Protein AF-A0A094IBU1-F1 (afdb_monomer_lite)

Radius of gyration: 13.26 Å; chains: 1; bounding box: 24×22×48 Å

Structure (mmCIF, N/CA/C/O backbone):
data_AF-A0A094IBU1-F1
#
_entry.id   AF-A0A094IBU1-F1
#
loop_
_atom_site.group_PDB
_atom_site.id
_atom_site.type_symbol
_atom_site.label_atom_id
_atom_site.label_alt_id
_atom_site.label_comp_id
_atom_site.label_asym_id
_atom_site.label_entity_id
_atom_site.label_seq_id
_atom_site.pdbx_PDB_ins_code
_atom_site.Cartn_x
_atom_site.Cartn_y
_atom_site.Cartn_z
_atom_site.occupancy
_atom_site.B_iso_or_equiv
_atom_site.auth_seq_id
_atom_site.auth_comp_id
_atom_site.auth_asym_id
_atom_site.auth_atom_id
_atom_site.pdbx_PDB_model_num
ATOM 1 N N . MET A 1 1 ? 3.840 -13.677 32.303 1.00 38.62 1 MET A N 1
ATOM 2 C CA . MET A 1 1 ? 4.764 -13.256 31.227 1.00 38.62 1 MET A CA 1
ATOM 3 C C . MET A 1 1 ? 4.101 -13.581 29.897 1.00 38.62 1 MET A C 1
ATOM 5 O O . MET A 1 1 ? 4.061 -14.744 29.523 1.00 38.62 1 MET A O 1
ATOM 9 N N . THR A 1 2 ? 3.478 -12.604 29.240 1.00 40.59 2 THR A N 1
ATOM 10 C CA . THR A 1 2 ? 2.845 -12.815 27.930 1.00 40.59 2 THR A CA 1
ATOM 11 C C . THR A 1 2 ? 3.929 -12.960 26.862 1.00 40.59 2 THR A C 1
ATOM 13 O O . THR A 1 2 ? 4.784 -12.093 26.683 1.00 40.59 2 THR A O 1
ATOM 16 N N . SER A 1 3 ? 3.944 -14.122 26.211 1.00 45.62 3 SER A N 1
ATOM 17 C CA . SER A 1 3 ? 4.869 -14.474 25.136 1.00 45.62 3 SER A CA 1
ATOM 18 C C . SER A 1 3 ? 4.763 -13.462 23.991 1.00 45.62 3 SER A C 1
ATOM 20 O O . SER A 1 3 ? 3.678 -13.225 23.467 1.00 45.62 3 SER A O 1
ATOM 22 N N . ARG A 1 4 ? 5.892 -12.897 23.539 1.00 49.81 4 ARG A N 1
ATOM 23 C CA . ARG A 1 4 ? 5.971 -11.970 22.385 1.00 49.81 4 ARG A CA 1
ATOM 24 C C . ARG A 1 4 ? 5.632 -12.620 21.028 1.00 49.81 4 ARG A C 1
ATOM 26 O O . ARG A 1 4 ? 5.944 -12.052 19.987 1.00 49.81 4 ARG A O 1
ATOM 33 N N . ARG A 1 5 ? 5.043 -13.820 21.029 1.00 43.31 5 ARG A N 1
ATOM 34 C CA . ARG A 1 5 ? 4.645 -14.568 19.828 1.00 43.31 5 ARG A CA 1
ATOM 35 C C . ARG A 1 5 ? 3.193 -14.324 19.410 1.00 43.31 5 ARG A C 1
ATOM 37 O O . ARG A 1 5 ? 2.889 -14.545 18.246 1.00 43.31 5 ARG A O 1
ATOM 44 N N . ASP A 1 6 ? 2.359 -13.781 20.298 1.00 41.06 6 ASP A N 1
ATOM 45 C CA . ASP A 1 6 ? 0.970 -13.391 19.994 1.00 41.06 6 ASP A CA 1
ATOM 46 C C . ASP A 1 6 ? 0.818 -11.893 19.691 1.00 41.06 6 ASP A C 1
ATOM 48 O O . ASP A 1 6 ? -0.289 -11.382 19.521 1.00 41.06 6 ASP A O 1
ATOM 52 N N . SER A 1 7 ? 1.927 -11.150 19.603 1.00 42.69 7 SER A N 1
ATOM 53 C CA . SER A 1 7 ? 1.886 -9.801 19.049 1.00 42.69 7 SER A CA 1
ATOM 54 C C . SER A 1 7 ? 1.667 -9.913 17.549 1.00 42.69 7 SER A C 1
ATOM 56 O O . SER A 1 7 ? 2.612 -10.122 16.787 1.00 42.69 7 SER A O 1
ATOM 58 N N . THR A 1 8 ? 0.408 -9.763 17.133 1.00 48.66 8 THR A N 1
ATOM 59 C CA . THR A 1 8 ? 0.015 -9.362 15.782 1.00 48.66 8 THR A CA 1
ATOM 60 C C . THR A 1 8 ? 1.078 -8.381 15.277 1.00 48.66 8 THR A C 1
ATOM 62 O O . THR A 1 8 ? 1.235 -7.324 15.893 1.00 48.66 8 THR A O 1
ATOM 65 N N . PRO A 1 9 ? 1.912 -8.749 14.283 1.00 54.03 9 PRO A N 1
ATOM 66 C CA . PRO A 1 9 ? 3.119 -7.988 13.985 1.00 54.03 9 PRO A CA 1
ATOM 67 C C . PRO A 1 9 ? 2.736 -6.533 13.726 1.00 54.03 9 PRO A C 1
ATOM 69 O O . PRO A 1 9 ? 1.689 -6.296 13.135 1.00 54.03 9 PRO A O 1
ATOM 72 N N . ASN A 1 10 ? 3.563 -5.555 14.113 1.00 51.62 10 ASN A N 1
ATOM 73 C CA . ASN A 1 10 ? 3.295 -4.123 13.868 1.00 51.62 10 ASN A CA 1
ATOM 74 C C . ASN A 1 10 ? 2.969 -3.790 12.391 1.00 51.62 10 ASN A C 1
ATOM 76 O O . ASN A 1 10 ? 2.552 -2.677 12.082 1.00 51.62 10 ASN A O 1
ATOM 80 N N . SER A 1 11 ? 3.177 -4.732 11.465 1.00 55.38 11 SER A N 1
ATOM 81 C CA . SER A 1 11 ? 2.740 -4.672 10.071 1.00 55.38 11 SER A CA 1
ATOM 82 C C . SER A 1 11 ? 1.239 -4.923 9.844 1.00 55.38 11 SER A C 1
ATOM 84 O O . SER A 1 11 ? 0.711 -4.477 8.836 1.00 55.38 11 SER A O 1
ATOM 86 N N . ARG A 1 12 ? 0.518 -5.546 10.775 1.00 62.38 12 ARG A N 1
ATOM 87 C CA . ARG A 1 12 ? -0.941 -5.761 10.7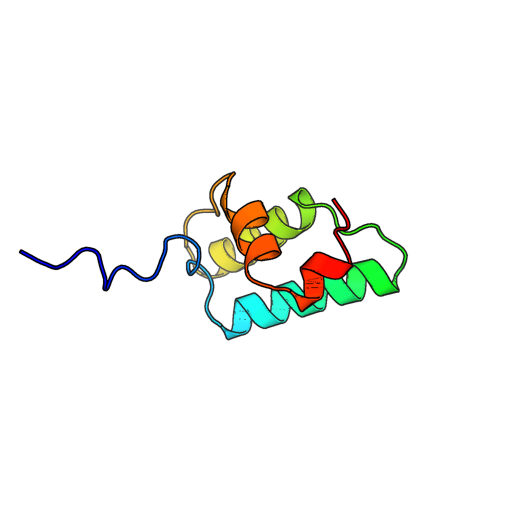63 1.00 62.38 12 ARG A CA 1
ATOM 88 C C . ARG A 1 12 ? -1.687 -4.616 11.474 1.00 62.38 12 ARG A C 1
ATOM 90 O O . ARG A 1 12 ? -2.596 -4.839 12.267 1.00 62.38 12 ARG A O 1
ATOM 97 N N . LYS A 1 13 ? -1.275 -3.368 11.225 1.00 68.38 13 LYS A N 1
ATOM 98 C CA . LYS A 1 13 ? -2.080 -2.194 11.612 1.00 68.38 13 LYS A CA 1
ATOM 99 C C . LYS A 1 13 ? -3.413 -2.165 10.852 1.00 68.38 13 LYS A C 1
ATOM 101 O O . LYS A 1 13 ? -4.429 -1.763 11.422 1.00 68.38 13 LYS A O 1
ATOM 106 N N . LEU A 1 14 ? -3.366 -2.634 9.604 1.00 74.50 14 LEU A N 1
ATOM 107 C CA . LEU A 1 14 ? -4.494 -2.816 8.702 1.00 74.50 14 LEU A CA 1
ATOM 108 C C . LEU A 1 14 ? -5.101 -4.213 8.866 1.00 74.50 14 LEU A C 1
ATOM 110 O O . LEU A 1 14 ? -4.397 -5.204 9.092 1.00 74.50 14 LEU A O 1
ATOM 114 N N . THR A 1 15 ? -6.417 -4.283 8.728 1.00 80.12 15 THR A N 1
ATOM 115 C CA . THR A 1 15 ? -7.177 -5.529 8.632 1.00 80.12 15 THR A CA 1
ATOM 116 C C . THR A 1 15 ? -6.859 -6.263 7.319 1.00 80.12 15 THR A C 1
ATOM 118 O O . THR A 1 15 ? -6.411 -5.646 6.352 1.00 80.12 15 THR A O 1
ATOM 121 N N . PRO A 1 16 ? -7.107 -7.585 7.223 1.00 80.06 16 PRO A N 1
ATOM 122 C CA . PRO A 1 16 ? -6.915 -8.326 5.972 1.00 80.06 16 PRO A CA 1
ATOM 123 C C . PRO A 1 16 ? -7.697 -7.745 4.783 1.00 80.06 16 PRO A C 1
ATOM 125 O O . PRO A 1 16 ? -7.235 -7.828 3.645 1.00 80.06 16 PRO A O 1
ATOM 128 N N . TYR A 1 17 ? -8.861 -7.145 5.052 1.00 82.81 17 TYR A N 1
ATOM 129 C CA . TYR A 1 17 ? -9.681 -6.465 4.053 1.00 82.81 17 TYR A CA 1
ATOM 130 C C . TYR A 1 17 ? -8.985 -5.210 3.516 1.00 82.81 17 TYR A C 1
ATOM 132 O O . TYR A 1 17 ? -8.802 -5.075 2.309 1.00 82.81 17 TYR A O 1
ATOM 140 N N . GLU A 1 18 ? -8.507 -4.342 4.406 1.00 84.44 18 GLU A N 1
ATOM 141 C CA . GLU A 1 18 ? -7.757 -3.137 4.036 1.00 84.44 18 GLU A CA 1
ATOM 142 C C . GLU A 1 18 ? -6.447 -3.457 3.319 1.00 84.44 18 GLU A C 1
ATOM 144 O O . GLU A 1 18 ? -6.106 -2.805 2.337 1.00 84.44 18 GLU A O 1
ATOM 149 N N . GLU A 1 19 ? -5.723 -4.490 3.761 1.00 83.62 19 GLU A N 1
ATOM 150 C CA . GLU A 1 19 ? -4.532 -4.949 3.044 1.00 83.62 19 GLU A CA 1
ATOM 151 C C . GLU A 1 19 ? -4.873 -5.383 1.610 1.00 83.62 19 GLU A C 1
ATOM 153 O O . GLU A 1 19 ? -4.100 -5.114 0.693 1.00 83.62 19 GLU A O 1
ATOM 158 N N . SER A 1 20 ? -6.018 -6.039 1.403 1.00 85.19 20 SER A N 1
ATOM 159 C CA . SER A 1 20 ? -6.463 -6.479 0.073 1.00 85.19 20 SER A CA 1
ATOM 160 C C . SER A 1 20 ? -6.895 -5.295 -0.798 1.00 85.19 20 SER A C 1
ATOM 162 O O . SER A 1 20 ? -6.544 -5.246 -1.976 1.00 85.19 20 SER A O 1
ATOM 164 N N . ALA A 1 21 ? -7.581 -4.307 -0.215 1.00 87.06 21 ALA A N 1
ATOM 165 C CA . ALA A 1 21 ? -7.917 -3.053 -0.886 1.00 87.06 21 ALA A CA 1
ATOM 166 C C . ALA A 1 21 ? -6.653 -2.281 -1.304 1.00 87.06 21 ALA A C 1
ATOM 168 O O . ALA A 1 21 ? -6.566 -1.799 -2.431 1.00 87.06 21 ALA A O 1
ATOM 169 N N . LEU A 1 22 ? -5.632 -2.240 -0.441 1.00 86.81 22 LEU A N 1
ATOM 170 C CA . LEU A 1 22 ? -4.349 -1.605 -0.739 1.00 86.81 22 LEU A CA 1
ATOM 171 C C . LEU A 1 22 ? -3.583 -2.335 -1.853 1.00 86.81 22 LEU A C 1
ATOM 173 O O . LEU A 1 22 ? -3.000 -1.689 -2.721 1.00 86.81 22 LEU A O 1
ATOM 177 N N . VAL A 1 23 ? -3.602 -3.673 -1.870 1.00 86.31 23 VAL A N 1
ATOM 178 C CA . VAL A 1 23 ? -3.048 -4.462 -2.987 1.00 86.31 23 VAL A CA 1
ATOM 179 C C . VAL A 1 23 ? -3.777 -4.140 -4.290 1.00 86.31 23 VAL A C 1
ATOM 181 O O . VAL A 1 23 ? -3.127 -3.916 -5.308 1.00 86.31 23 VAL A O 1
ATOM 184 N N . GLN A 1 24 ? -5.109 -4.069 -4.265 1.00 86.88 24 GLN A N 1
ATOM 185 C CA . GLN A 1 24 ? -5.899 -3.732 -5.448 1.00 86.88 24 GLN A CA 1
ATOM 186 C C . GLN A 1 24 ? -5.577 -2.327 -5.964 1.00 86.88 24 GLN A C 1
ATOM 188 O O . GLN A 1 24 ? -5.385 -2.151 -7.161 1.00 86.88 24 GLN A O 1
ATOM 193 N N . TYR A 1 25 ? -5.431 -1.358 -5.060 1.00 86.56 25 TYR A N 1
ATOM 194 C CA . TYR A 1 25 ? -5.006 -0.002 -5.396 1.00 86.56 25 TYR A CA 1
ATOM 195 C C . TYR A 1 25 ? -3.631 0.024 -6.081 1.00 86.56 25 TYR A C 1
ATOM 197 O O . TYR A 1 25 ? -3.450 0.708 -7.083 1.00 86.56 25 TYR A O 1
ATOM 205 N N . ILE A 1 26 ? -2.666 -0.763 -5.597 1.00 86.19 26 ILE A N 1
ATOM 206 C CA . ILE A 1 26 ? -1.343 -0.888 -6.231 1.00 86.19 26 ILE A CA 1
ATOM 207 C C . ILE A 1 26 ? -1.448 -1.471 -7.645 1.00 86.19 26 ILE A C 1
ATOM 209 O O . ILE A 1 26 ? -0.780 -0.984 -8.554 1.00 86.19 26 ILE A O 1
ATOM 213 N N . LEU A 1 27 ? -2.260 -2.514 -7.829 1.00 83.88 27 LEU A N 1
ATOM 214 C CA . LEU A 1 27 ? -2.454 -3.151 -9.135 1.00 83.88 27 LEU A CA 1
ATOM 215 C C . LEU A 1 27 ? -3.172 -2.225 -10.125 1.00 83.88 27 LEU A C 1
ATOM 217 O O . LEU A 1 27 ? -2.848 -2.230 -11.309 1.00 83.88 27 LEU A O 1
ATOM 221 N N . ASP A 1 28 ? -4.114 -1.417 -9.646 1.00 85.44 28 ASP A N 1
ATOM 222 C CA . ASP A 1 28 ? -4.804 -0.400 -10.439 1.00 85.44 28 ASP A CA 1
ATOM 223 C C . ASP A 1 28 ? -3.878 0.772 -10.810 1.00 85.44 28 ASP A C 1
ATOM 225 O O . ASP A 1 28 ? -3.915 1.260 -11.936 1.00 85.44 28 ASP A O 1
ATOM 229 N N . LEU A 1 29 ? -2.973 1.189 -9.920 1.00 83.50 29 LEU A N 1
ATOM 230 C CA . LEU A 1 29 ? -1.932 2.160 -10.274 1.00 83.50 29 LEU A CA 1
ATOM 231 C C . LEU A 1 29 ? -1.007 1.629 -11.378 1.00 83.50 29 LEU A C 1
ATOM 233 O O . LEU A 1 29 ? -0.739 2.344 -12.345 1.00 83.50 29 LEU A O 1
ATOM 237 N N . ASP A 1 30 ? -0.570 0.374 -11.256 1.00 81.19 30 ASP A N 1
ATOM 238 C CA . ASP A 1 30 ? 0.273 -0.292 -12.252 1.00 81.19 30 ASP A CA 1
ATOM 239 C C . ASP A 1 30 ? -0.445 -0.431 -13.606 1.00 81.19 30 ASP A C 1
ATOM 241 O O . ASP A 1 30 ? 0.136 -0.137 -14.651 1.00 81.19 30 ASP A O 1
ATOM 245 N N . SER A 1 31 ? -1.734 -0.794 -13.601 1.00 83.12 31 SER A N 1
ATOM 246 C CA . SER A 1 31 ? -2.536 -0.924 -14.827 1.00 83.12 31 SER A CA 1
ATOM 247 C C . SER A 1 31 ? -2.744 0.411 -15.550 1.00 83.12 31 SER A C 1
ATOM 249 O O . SER A 1 31 ? -2.799 0.450 -16.778 1.00 83.12 31 SER A O 1
ATOM 251 N N . ARG A 1 32 ? -2.790 1.520 -14.803 1.00 83.12 32 ARG A N 1
ATOM 252 C CA . ARG A 1 32 ? -2.865 2.891 -15.334 1.00 83.12 32 ARG A CA 1
ATOM 253 C C . ARG A 1 32 ? -1.522 3.414 -15.857 1.00 83.12 32 ARG A C 1
ATOM 255 O O . ARG A 1 32 ? -1.447 4.565 -16.282 1.00 83.12 32 ARG A O 1
ATOM 262 N N . GLY A 1 33 ? -0.466 2.599 -15.822 1.00 79.62 33 GLY A N 1
ATOM 263 C CA . GLY A 1 33 ? 0.875 2.969 -16.273 1.00 79.62 33 GLY A CA 1
ATOM 264 C C . GLY A 1 33 ? 1.656 3.817 -15.267 1.00 79.62 33 GLY A C 1
ATOM 265 O O . GLY A 1 33 ? 2.711 4.354 -15.610 1.00 79.62 33 GLY A O 1
ATOM 266 N N . PHE A 1 34 ? 1.171 3.948 -14.028 1.00 74.81 34 PHE A N 1
ATOM 267 C CA . PHE A 1 34 ? 1.914 4.609 -12.964 1.00 74.81 34 PHE A CA 1
ATOM 268 C C . PHE A 1 34 ? 2.780 3.588 -12.237 1.00 74.81 34 PHE A C 1
ATOM 270 O O . PHE A 1 34 ? 2.287 2.602 -11.699 1.00 74.81 34 PHE A O 1
ATOM 277 N N . LEU A 1 35 ? 4.083 3.863 -12.154 1.00 69.44 35 LEU A N 1
ATOM 278 C CA . LEU A 1 35 ? 4.976 3.081 -11.306 1.00 69.44 35 LEU A CA 1
ATOM 279 C C . LEU A 1 35 ? 4.503 3.211 -9.852 1.00 69.44 35 LEU A C 1
ATOM 281 O O . LEU A 1 35 ? 4.526 4.329 -9.315 1.00 69.44 35 LEU A O 1
ATOM 285 N N . PRO A 1 36 ? 4.079 2.117 -9.197 1.00 72.88 36 PRO A N 1
ATOM 286 C CA . PRO A 1 36 ? 3.620 2.201 -7.827 1.00 72.88 36 PRO A CA 1
ATOM 287 C C . PR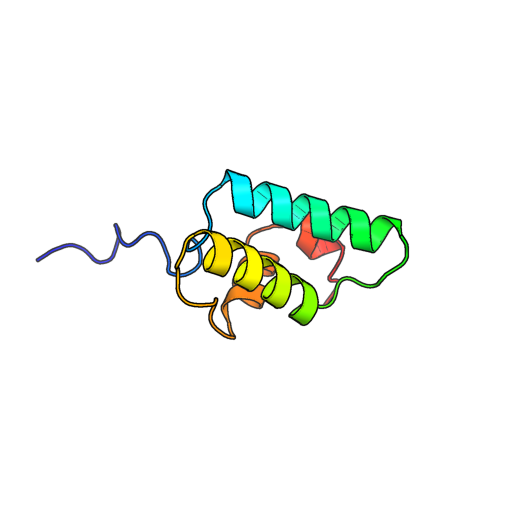O A 1 36 ? 4.817 2.625 -6.967 1.00 72.88 36 PRO A C 1
ATOM 289 O O . PRO A 1 36 ? 5.871 1.992 -6.958 1.00 72.88 36 PRO A O 1
ATOM 292 N N . ARG A 1 37 ? 4.702 3.775 -6.294 1.00 81.38 37 ARG A N 1
ATOM 293 C CA . ARG A 1 37 ? 5.763 4.299 -5.421 1.00 81.38 37 ARG A CA 1
ATOM 294 C C . ARG A 1 37 ? 5.541 3.782 -4.004 1.00 81.38 37 ARG A C 1
ATOM 296 O O . ARG A 1 37 ? 4.406 3.835 -3.533 1.00 81.38 37 ARG A O 1
ATOM 303 N N . PRO A 1 38 ? 6.592 3.376 -3.265 1.00 80.62 38 PRO A N 1
ATOM 304 C CA . PRO A 1 38 ? 6.439 2.980 -1.865 1.00 80.62 38 PRO A CA 1
ATOM 305 C C . PRO A 1 38 ? 5.776 4.077 -1.017 1.00 80.62 38 PRO A C 1
ATOM 307 O O . PRO A 1 38 ? 5.001 3.789 -0.111 1.00 80.62 38 PRO A O 1
ATOM 310 N N . GLN A 1 39 ? 6.027 5.343 -1.354 1.00 83.19 39 GLN A N 1
ATOM 311 C CA . GLN A 1 39 ? 5.380 6.477 -0.706 1.00 83.19 39 GLN A CA 1
ATOM 312 C C . GLN A 1 39 ? 3.857 6.494 -0.919 1.00 83.19 39 GLN A C 1
ATOM 314 O O . GLN A 1 39 ? 3.129 6.638 0.052 1.00 83.19 39 GLN A O 1
ATOM 319 N N . ALA A 1 40 ? 3.366 6.246 -2.137 1.00 84.12 40 ALA A N 1
ATOM 320 C CA . ALA A 1 40 ? 1.926 6.206 -2.419 1.00 84.12 40 ALA A CA 1
ATOM 321 C C . ALA A 1 40 ? 1.220 5.057 -1.675 1.00 84.12 40 ALA A C 1
ATOM 323 O O . ALA A 1 40 ? 0.083 5.191 -1.227 1.00 84.12 40 ALA A O 1
ATOM 324 N N . VAL A 1 41 ? 1.912 3.924 -1.502 1.00 85.19 41 VAL A N 1
ATOM 325 C CA . VAL A 1 41 ? 1.423 2.804 -0.681 1.00 85.19 41 VAL A CA 1
ATOM 326 C C . VAL A 1 41 ? 1.337 3.198 0.792 1.00 85.19 41 VAL A C 1
ATOM 328 O O . VAL A 1 41 ? 0.390 2.817 1.474 1.00 85.19 41 VAL A O 1
ATOM 331 N N . GLN A 1 42 ? 2.320 3.958 1.279 1.00 87.44 42 GLN A N 1
ATOM 332 C CA . GLN A 1 42 ? 2.323 4.467 2.645 1.00 87.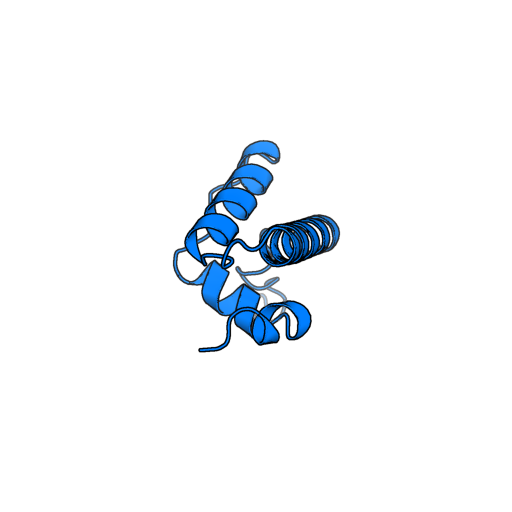44 42 GLN A CA 1
ATOM 333 C C . GLN A 1 42 ? 1.177 5.458 2.871 1.00 87.44 42 GLN A C 1
ATOM 335 O O . GLN A 1 42 ? 0.442 5.310 3.837 1.00 87.44 42 GLN A O 1
ATOM 340 N N . GLU A 1 43 ? 0.990 6.410 1.956 1.00 87.94 43 GLU A N 1
ATOM 341 C CA . GLU A 1 43 ? -0.059 7.431 2.031 1.00 87.94 43 GLU A CA 1
ATOM 342 C C . GLU A 1 43 ? -1.459 6.809 2.054 1.00 87.94 43 GLU A C 1
ATOM 344 O O . GLU A 1 43 ? -2.279 7.194 2.884 1.00 87.94 43 GLU A O 1
ATOM 349 N N . MET A 1 44 ? -1.728 5.792 1.224 1.00 87.25 44 MET A N 1
ATOM 350 C CA . MET A 1 44 ? -3.016 5.092 1.288 1.00 87.25 44 MET A CA 1
ATOM 351 C C . MET A 1 44 ? -3.186 4.255 2.553 1.00 87.25 44 MET A C 1
ATOM 353 O O . MET A 1 44 ? -4.283 4.195 3.103 1.00 87.25 44 MET A O 1
ATOM 357 N N . ALA A 1 45 ? -2.120 3.629 3.051 1.00 88.38 45 ALA A N 1
ATOM 358 C CA . ALA A 1 45 ? -2.182 2.942 4.337 1.00 88.38 45 ALA A CA 1
ATOM 359 C C . ALA A 1 45 ? -2.457 3.926 5.488 1.00 88.38 45 ALA A C 1
ATOM 361 O O . ALA A 1 45 ? -3.241 3.617 6.383 1.00 88.38 45 ALA A O 1
ATOM 362 N N . ASP A 1 46 ? -1.849 5.111 5.453 1.00 89.00 46 ASP A N 1
ATOM 363 C CA . ASP A 1 46 ? -2.061 6.177 6.431 1.00 89.00 46 ASP A CA 1
ATOM 364 C C . ASP A 1 46 ? -3.478 6.746 6.355 1.00 89.00 46 ASP A C 1
ATOM 366 O O . ASP A 1 46 ? -4.084 6.983 7.398 1.00 89.00 46 ASP A O 1
ATOM 370 N N . LEU A 1 47 ? -4.035 6.893 5.150 1.00 88.31 47 LEU A N 1
ATOM 371 C CA . LEU A 1 47 ? -5.421 7.312 4.948 1.00 88.31 47 LEU A CA 1
ATOM 372 C C . LEU A 1 47 ? -6.404 6.323 5.589 1.00 88.31 47 LEU A C 1
ATOM 374 O O . LEU A 1 47 ? -7.236 6.735 6.393 1.00 88.31 47 LEU A O 1
ATOM 378 N N . LEU A 1 48 ? -6.253 5.025 5.307 1.00 87.62 48 LEU A N 1
ATOM 379 C CA . LEU A 1 48 ? -7.093 3.967 5.886 1.00 87.62 48 LEU A CA 1
ATOM 380 C C . LEU A 1 48 ? -7.001 3.940 7.420 1.00 87.62 48 LEU A C 1
ATOM 382 O O . LEU A 1 48 ? -8.001 3.793 8.123 1.00 87.62 48 LEU A O 1
ATOM 386 N N . LEU A 1 49 ? -5.798 4.135 7.969 1.00 86.88 49 LEU A N 1
ATOM 38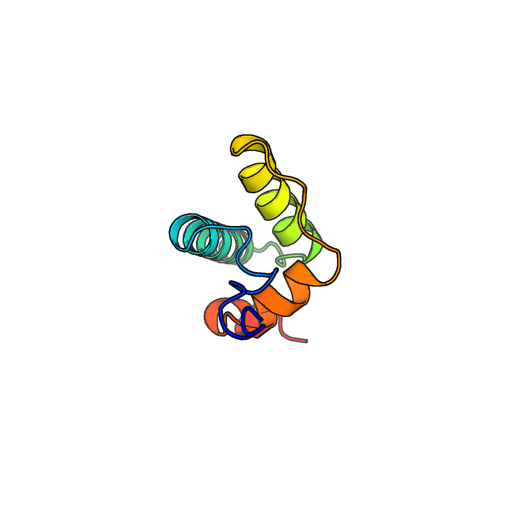7 C CA . LEU A 1 49 ? -5.615 4.222 9.417 1.00 86.88 49 LEU A CA 1
ATOM 388 C C . LEU A 1 49 ? -6.238 5.484 10.007 1.00 86.88 49 LEU A C 1
ATOM 390 O O . LEU A 1 49 ? -6.823 5.406 11.086 1.00 86.88 49 LEU A O 1
ATOM 394 N N . SER A 1 50 ? -6.146 6.614 9.310 1.00 87.75 50 SER A N 1
ATOM 395 C CA . SER A 1 50 ? -6.777 7.869 9.714 1.00 87.75 50 SER A CA 1
ATOM 396 C C . SER A 1 50 ? -8.300 7.728 9.785 1.00 87.75 50 SER A C 1
ATOM 398 O O . SER A 1 50 ? -8.900 8.135 10.778 1.00 87.75 50 SER A O 1
ATOM 400 N N . GLU A 1 51 ? -8.921 7.055 8.809 1.00 86.06 51 GLU A N 1
ATOM 401 C CA . GLU A 1 51 ? -10.360 6.742 8.834 1.00 86.06 51 GLU A CA 1
ATOM 402 C C . GLU A 1 51 ? -10.756 5.868 10.036 1.00 86.06 51 GLU A C 1
ATOM 404 O O . GLU A 1 51 ? -11.855 5.998 10.570 1.00 86.06 51 GLU A O 1
ATOM 409 N N . GLN A 1 52 ? -9.847 5.020 10.522 1.00 82.56 52 GLN A N 1
ATOM 410 C CA . GLN A 1 52 ? -10.044 4.220 11.735 1.00 82.56 52 GLN A CA 1
ATOM 411 C C . GLN A 1 52 ? -9.661 4.943 13.039 1.00 82.56 52 GLN A C 1
ATOM 413 O O . GLN A 1 52 ? -9.734 4.338 14.111 1.00 82.56 52 GLN A O 1
ATOM 418 N N . GLY A 1 53 ? -9.205 6.198 12.976 1.00 84.50 53 GLY A N 1
ATOM 419 C CA . GLY A 1 53 ? -8.692 6.932 14.137 1.00 84.50 53 GLY A CA 1
ATOM 420 C C . GLY A 1 53 ? -7.380 6.364 14.696 1.00 84.50 53 GLY A C 1
ATOM 421 O O . GLY A 1 53 ? -7.077 6.527 15.879 1.00 84.50 53 GLY A O 1
ATOM 422 N N . LYS A 1 54 ? -6.603 5.657 13.870 1.00 85.44 54 LYS A N 1
ATOM 423 C CA . LYS A 1 54 ? -5.326 5.032 14.232 1.00 85.44 54 LYS A CA 1
ATOM 424 C C . LYS A 1 54 ? -4.139 5.883 13.788 1.00 85.44 54 LYS A C 1
ATOM 426 O O . LYS A 1 54 ? -4.195 6.643 12.830 1.00 85.44 54 LYS A O 1
ATOM 431 N N . SER A 1 55 ? -3.009 5.700 14.468 1.00 84.19 55 SER A N 1
ATOM 432 C CA . SER A 1 55 ? -1.760 6.383 14.119 1.00 84.19 55 SER A CA 1
ATOM 433 C C . SER A 1 55 ? -1.131 5.826 12.832 1.00 84.19 55 SER A C 1
ATOM 435 O O . SER A 1 55 ? -1.116 4.596 12.669 1.00 84.19 55 SER A O 1
ATOM 437 N N . PRO A 1 56 ? -0.492 6.684 12.011 1.00 83.00 56 PRO A N 1
ATOM 438 C CA . PRO A 1 56 ? 0.083 6.326 10.713 1.00 83.00 56 PRO A CA 1
ATOM 439 C C . PRO A 1 56 ? 1.102 5.183 10.784 1.00 83.00 56 PRO A C 1
ATOM 441 O O . PRO A 1 56 ? 1.680 4.872 11.838 1.00 83.00 56 PRO A O 1
ATOM 444 N N . VAL A 1 57 ? 1.310 4.499 9.665 1.00 85.12 57 VAL A N 1
ATOM 445 C CA . VAL A 1 57 ? 2.290 3.430 9.523 1.00 85.12 57 VAL A CA 1
ATOM 446 C C . VAL A 1 57 ? 3.718 3.961 9.685 1.00 85.12 57 VAL A C 1
ATOM 448 O O . VAL A 1 57 ? 4.035 5.120 9.438 1.00 85.12 57 VAL A O 1
ATOM 451 N N . GLY A 1 58 ? 4.617 3.093 10.150 1.00 82.50 58 GLY A N 1
ATOM 452 C CA . GLY A 1 58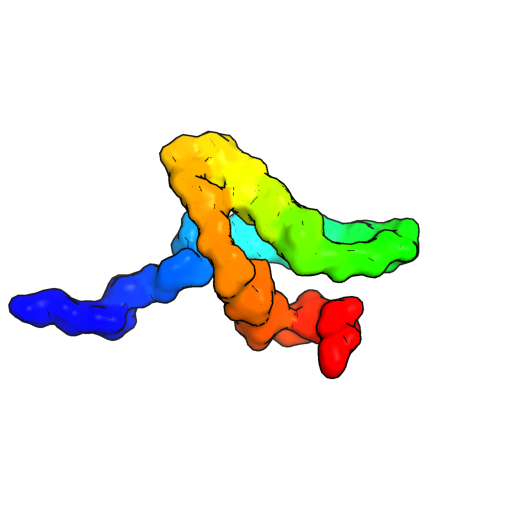 ? 6.029 3.450 10.293 1.00 82.50 58 GLY A CA 1
ATOM 453 C C . GLY A 1 58 ? 6.779 3.400 8.959 1.00 82.50 58 GLY A C 1
ATOM 454 O O . GLY A 1 58 ? 6.402 2.657 8.059 1.00 82.50 58 GLY A O 1
ATOM 455 N N . LYS A 1 59 ? 7.930 4.078 8.875 1.00 78.56 59 LYS A N 1
ATOM 456 C CA . LYS A 1 59 ? 8.802 4.125 7.679 1.00 78.56 59 LYS A CA 1
ATOM 457 C C . LYS A 1 59 ? 9.165 2.748 7.087 1.00 78.56 59 LYS A C 1
ATOM 459 O O . LYS A 1 59 ? 9.294 2.603 5.878 1.00 78.56 59 LYS A O 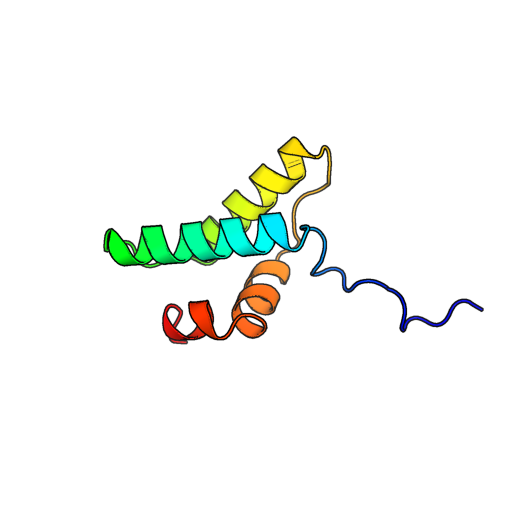1
ATOM 464 N N . ASN A 1 60 ? 9.318 1.726 7.933 1.00 82.00 60 ASN A N 1
ATOM 465 C CA . ASN A 1 60 ? 9.659 0.358 7.506 1.00 82.00 60 ASN A CA 1
ATOM 466 C C . ASN A 1 60 ? 8.427 -0.508 7.191 1.00 82.00 60 ASN A C 1
ATOM 468 O O . ASN A 1 60 ? 8.561 -1.681 6.843 1.00 82.00 60 ASN A O 1
ATOM 472 N N . TRP A 1 61 ? 7.216 0.020 7.376 1.00 86.69 61 TRP A N 1
ATOM 473 C CA . TRP A 1 61 ? 5.985 -0.736 7.182 1.00 86.69 61 TRP A CA 1
ATOM 474 C C . TRP A 1 61 ? 5.795 -1.101 5.711 1.00 86.69 61 TRP A C 1
ATOM 476 O O . TRP A 1 61 ? 5.603 -2.275 5.406 1.00 86.69 61 TRP A O 1
ATOM 486 N N . THR A 1 62 ? 5.962 -0.138 4.803 1.00 85.12 62 THR A N 1
ATOM 487 C CA . THR A 1 62 ? 5.777 -0.341 3.361 1.00 85.12 62 THR A CA 1
ATOM 488 C C . THR A 1 62 ? 6.729 -1.389 2.793 1.00 85.12 62 THR A C 1
ATOM 490 O O . THR A 1 62 ? 6.309 -2.301 2.088 1.00 85.12 62 THR A O 1
ATOM 493 N N . THR A 1 63 ? 8.017 -1.319 3.135 1.00 82.75 63 THR A N 1
ATOM 494 C CA . THR A 1 63 ? 9.010 -2.310 2.696 1.00 82.75 63 THR A CA 1
ATOM 495 C C . THR A 1 63 ? 8.692 -3.703 3.229 1.00 82.75 63 THR A C 1
ATOM 497 O O . THR A 1 63 ? 8.819 -4.682 2.497 1.00 82.75 63 THR A O 1
ATOM 500 N N . ASN A 1 64 ? 8.234 -3.812 4.477 1.00 84.19 64 ASN A N 1
ATOM 501 C CA . ASN A 1 64 ? 7.788 -5.088 5.033 1.00 84.19 64 ASN A CA 1
ATOM 502 C C . ASN A 1 64 ? 6.502 -5.599 4.365 1.00 84.19 64 ASN A C 1
ATOM 504 O O . ASN A 1 64 ? 6.384 -6.801 4.139 1.00 84.19 64 ASN A O 1
ATOM 508 N N . PHE A 1 65 ? 5.565 -4.713 4.023 1.00 83.38 65 PHE A N 1
ATOM 509 C CA . PHE A 1 65 ? 4.319 -5.043 3.329 1.00 83.38 65 PHE A CA 1
ATOM 510 C C . PHE A 1 65 ? 4.587 -5.598 1.925 1.00 83.38 65 PHE A C 1
ATOM 512 O O . PHE A 1 65 ? 4.142 -6.703 1.611 1.00 83.38 65 PHE A O 1
ATOM 519 N N . ILE A 1 66 ? 5.410 -4.901 1.133 1.00 81.31 66 ILE A N 1
ATOM 520 C CA . ILE A 1 66 ? 5.835 -5.343 -0.205 1.00 81.31 66 ILE A CA 1
ATOM 521 C C . ILE A 1 66 ? 6.574 -6.686 -0.119 1.00 81.31 66 ILE A C 1
ATOM 523 O O . ILE A 1 66 ? 6.297 -7.596 -0.895 1.00 81.31 66 ILE A O 1
ATOM 527 N N . LYS A 1 67 ? 7.470 -6.867 0.864 1.00 81.25 67 LYS A N 1
ATOM 528 C CA . LYS A 1 67 ? 8.168 -8.150 1.073 1.00 81.25 67 LYS A CA 1
ATOM 529 C C . LYS A 1 67 ? 7.217 -9.307 1.403 1.00 81.25 67 LYS A C 1
ATOM 531 O O . LYS A 1 67 ? 7.507 -10.438 1.022 1.00 81.25 67 LYS A O 1
ATOM 536 N N . ARG A 1 68 ? 6.112 -9.043 2.110 1.00 80.19 68 ARG A N 1
ATOM 537 C CA . ARG A 1 68 ? 5.118 -10.055 2.515 1.00 80.19 68 ARG A CA 1
ATOM 538 C C . ARG A 1 68 ? 4.173 -10.449 1.380 1.00 80.19 68 ARG A C 1
ATOM 540 O O . ARG A 1 68 ? 3.692 -11.577 1.367 1.00 80.19 68 ARG A O 1
ATOM 547 N N . ARG A 1 69 ? 3.863 -9.519 0.476 1.00 80.44 69 ARG A N 1
ATOM 548 C CA . ARG A 1 69 ? 2.895 -9.703 -0.611 1.00 80.44 69 ARG A CA 1
ATOM 549 C C . ARG A 1 69 ? 3.637 -9.937 -1.925 1.00 80.44 69 ARG A C 1
ATOM 551 O O . ARG A 1 69 ? 3.980 -9.001 -2.641 1.00 80.44 69 ARG A O 1
ATOM 558 N N . THR A 1 70 ? 3.875 -11.206 -2.248 1.00 74.88 70 THR A N 1
ATOM 559 C CA . THR A 1 70 ? 4.548 -11.629 -3.489 1.00 74.88 70 THR A CA 1
ATOM 560 C C . THR A 1 70 ? 3.852 -11.120 -4.755 1.00 74.88 70 THR A C 1
ATOM 562 O O . THR A 1 70 ? 4.536 -10.810 -5.725 1.00 74.88 70 THR A O 1
ATOM 565 N N . GLU A 1 71 ? 2.528 -10.958 -4.712 1.00 76.12 71 GLU A N 1
ATOM 566 C CA . GLU A 1 71 ? 1.691 -10.405 -5.790 1.00 76.12 71 GLU A CA 1
ATOM 567 C C . GLU A 1 71 ? 2.152 -9.012 -6.242 1.00 76.12 71 GLU A C 1
ATOM 569 O O . GLU A 1 71 ? 2.352 -8.773 -7.430 1.00 76.12 71 GLU A O 1
ATOM 574 N N . ILE A 1 72 ? 2.379 -8.101 -5.291 1.00 78.06 72 ILE A N 1
ATOM 575 C CA . ILE A 1 72 ? 2.854 -6.741 -5.587 1.00 78.06 72 ILE A CA 1
ATOM 576 C C . ILE A 1 72 ? 4.378 -6.676 -5.662 1.00 78.06 72 ILE A C 1
ATOM 578 O O . ILE A 1 72 ? 4.914 -5.817 -6.352 1.00 78.06 72 ILE A O 1
ATOM 582 N N . LYS A 1 73 ? 5.101 -7.599 -5.013 1.00 77.06 73 LYS A N 1
ATOM 583 C CA . LYS A 1 73 ? 6.568 -7.667 -5.086 1.00 77.06 73 LYS A CA 1
ATOM 584 C C . LYS A 1 73 ? 7.064 -7.738 -6.533 1.00 77.06 73 LYS A C 1
ATOM 586 O O . LYS A 1 73 ? 8.056 -7.098 -6.853 1.00 77.06 73 LYS A O 1
ATOM 591 N N . ALA A 1 74 ? 6.359 -8.468 -7.397 1.00 73.38 74 ALA A N 1
ATOM 592 C CA . ALA A 1 74 ? 6.689 -8.572 -8.818 1.00 73.38 74 ALA A CA 1
ATOM 593 C C . ALA A 1 74 ? 6.538 -7.245 -9.592 1.00 73.38 74 ALA A C 1
ATOM 595 O O . ALA A 1 74 ? 7.141 -7.085 -10.646 1.00 73.38 74 ALA A O 1
ATOM 596 N N . LYS A 1 75 ? 5.738 -6.300 -9.083 1.00 72.94 75 LYS A N 1
ATOM 597 C CA . LYS A 1 75 ? 5.540 -4.966 -9.677 1.00 72.94 75 LYS A CA 1
ATOM 598 C C . LYS A 1 75 ? 6.573 -3.956 -9.199 1.00 72.94 75 LYS A C 1
ATOM 600 O O . LYS A 1 75 ? 6.961 -3.054 -9.929 1.00 72.94 75 LYS A O 1
ATOM 605 N N . PHE A 1 76 ? 7.066 -4.149 -7.983 1.00 69.62 76 PHE A N 1
ATOM 606 C CA . PHE A 1 76 ? 8.143 -3.368 -7.394 1.00 69.62 76 PHE A CA 1
ATOM 607 C C . PHE A 1 76 ? 9.502 -4.038 -7.622 1.00 69.62 76 PHE A C 1
ATOM 609 O O . PHE A 1 76 ? 10.246 -4.168 -6.661 1.00 69.62 76 PHE A O 1
ATOM 616 N N . SER A 1 77 ? 9.830 -4.504 -8.833 1.00 58.25 77 SER A N 1
ATOM 617 C CA . SER A 1 77 ? 11.145 -5.100 -9.136 1.00 58.25 77 SER A CA 1
ATOM 618 C C . SER A 1 77 ? 12.282 -4.221 -8.585 1.00 58.25 77 SER A C 1
ATOM 620 O O . SER A 1 77 ? 12.535 -3.139 -9.110 1.00 58.25 77 SER A O 1
ATOM 622 N N . TRP A 1 78 ? 12.890 -4.657 -7.477 1.00 52.69 78 TRP A N 1
ATOM 623 C CA . TRP A 1 78 ? 14.065 -4.059 -6.834 1.00 52.69 78 TRP A CA 1
ATOM 624 C C . TRP A 1 78 ? 15.314 -4.798 -7.291 1.00 52.69 78 TRP A C 1
ATOM 626 O O . TRP A 1 78 ? 15.235 -6.045 -7.395 1.00 52.69 78 TRP A O 1
#

Sequence (78 aa):
MTSRRDSTPNSRKLTPYEESALVQYILDLDSRGFLPRPQAVQEMADLLLSEQGKSPVGKNWTTNFIKRRTEIKAKFSW

pLDDT: mean 76.24, std 13.87, range [38.62, 89.0]

Secondary structure (DSSP, 8-state):
---TTSS--TTTTS-HHHHHHHHHHHHHHHHTTPPPPHHHHHHHHHHHHHHTTPPPPPTTHHHHHHHH-HHHHTTS--

Foldseek 3Di:
DDDPPPPPPLLVLDDPVLLVVLLVVLVVCVVVVHQRDLVNSQVSQQVVCVVVVHHGRDPCNSVVSCVVDVSCVVSVPD